Protein AF-A0A5N9EJ87-F1 (afdb_monomer)

Foldseek 3Di:
DDDDAPDADDDDPDQWDKDKDAPCPDVVVCNHWFFADDDHFIKIWIGGNDDFIEIEEAPVRQNRRPVRPHHYDHDPDPVRPD

Nearest PDB structures (foldseek):
  5xev-assembly1_A-2  TM=8.764E-01  e=2.251E-04  Deinococcus radiodurans R1 = ATCC 13939 = DSM 20539
  4r60-assembly1_A  TM=7.287E-01  e=2.237E-02  Xanthomonas campestris pv. campestris str. ATCC 33913
  4rgz-assembly2_e  TM=7.449E-01  e=1.105E-01  Thermococcus sibiricus MM 739
  4zng-assembly2_B  TM=6.510E-01  e=1.841E-01  Lactococcus lactis
  7n02-assembly1_B  TM=6.081E-01  e=3.069E-01  Lactococcus lactis

Structure (mmCIF, N/CA/C/O backbone):
data_AF-A0A5N9EJ87-F1
#
_entry.id   AF-A0A5N9EJ87-F1
#
loop_
_atom_site.group_PDB
_atom_site.id
_atom_site.type_symbol
_atom_site.label_atom_id
_atom_site.label_alt_id
_atom_site.label_comp_id
_atom_site.label_asym_id
_atom_site.label_entity_id
_atom_site.label_seq_id
_atom_site.pdbx_PDB_ins_code
_atom_site.Cartn_x
_atom_site.Cartn_y
_atom_site.Cartn_z
_atom_site.occupancy
_atom_site.B_iso_or_equiv
_atom_site.auth_seq_id
_atom_site.auth_comp_id
_atom_site.auth_asym_id
_atom_site.auth_atom_id
_atom_site.pdbx_PDB_model_num
ATOM 1 N N . MET A 1 1 ? 18.128 8.550 6.994 1.00 45.44 1 MET A N 1
ATOM 2 C CA . MET A 1 1 ? 17.242 9.355 7.859 1.00 45.44 1 MET A CA 1
ATOM 3 C C . MET A 1 1 ? 16.038 8.491 8.137 1.00 45.44 1 MET A C 1
ATOM 5 O O . MET A 1 1 ? 15.435 8.026 7.181 1.00 45.44 1 MET A O 1
ATOM 9 N N . GLU A 1 2 ? 15.772 8.192 9.399 1.00 55.41 2 GLU A N 1
ATOM 10 C CA . GLU A 1 2 ? 14.629 7.370 9.797 1.00 55.41 2 GLU A CA 1
ATOM 11 C C . GLU A 1 2 ? 13.339 8.170 9.570 1.00 55.41 2 GLU A C 1
ATOM 13 O O . GLU A 1 2 ? 13.278 9.360 9.884 1.00 55.41 2 GLU A O 1
ATOM 18 N N . GLN A 1 3 ? 12.344 7.554 8.939 1.00 58.78 3 GLN A N 1
ATOM 19 C CA . GLN A 1 3 ? 11.095 8.219 8.583 1.00 58.78 3 GLN A CA 1
ATOM 20 C C . GLN A 1 3 ? 10.250 8.375 9.857 1.00 58.78 3 GLN A C 1
ATOM 22 O O . GLN A 1 3 ? 9.913 7.387 10.508 1.00 58.78 3 GLN A O 1
ATOM 27 N N . GLN A 1 4 ? 9.950 9.613 10.260 1.00 68.19 4 GLN A N 1
ATOM 28 C CA . GLN A 1 4 ? 9.132 9.865 11.448 1.00 68.19 4 GLN A CA 1
ATOM 29 C C . GLN A 1 4 ? 7.698 9.377 11.200 1.00 68.19 4 GLN A C 1
ATOM 31 O O . GLN A 1 4 ? 7.089 9.717 10.188 1.00 68.19 4 GLN A O 1
ATOM 36 N N . LYS A 1 5 ? 7.146 8.590 12.129 1.00 69.12 5 LYS A N 1
ATOM 37 C CA . LYS A 1 5 ? 5.774 8.069 12.045 1.00 69.12 5 LYS A CA 1
ATOM 38 C C . LYS A 1 5 ? 4.775 9.234 12.146 1.00 69.12 5 LYS A C 1
ATOM 40 O O . LYS A 1 5 ? 4.731 9.914 13.168 1.00 69.12 5 LYS A O 1
ATOM 45 N N . VAL A 1 6 ? 3.999 9.475 11.085 1.00 76.75 6 VAL A N 1
ATOM 46 C CA . VAL A 1 6 ? 3.053 10.614 10.955 1.00 76.75 6 VAL A CA 1
ATOM 47 C C . VAL A 1 6 ? 1.578 10.200 10.956 1.00 76.75 6 VAL A C 1
ATOM 49 O O . VAL A 1 6 ? 0.698 11.016 10.703 1.00 76.75 6 VAL A O 1
ATOM 52 N N . TYR A 1 7 ? 1.295 8.932 11.240 1.00 74.12 7 TYR A N 1
ATOM 53 C CA . TYR A 1 7 ? -0.054 8.380 11.282 1.00 74.12 7 TYR A CA 1
ATOM 54 C C . TYR A 1 7 ? -0.339 7.749 12.648 1.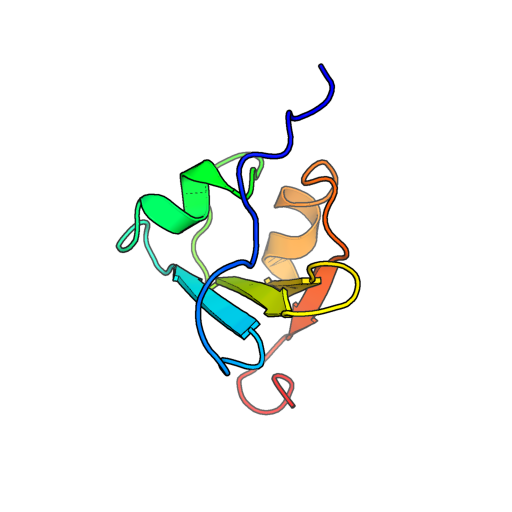00 74.12 7 TYR A C 1
ATOM 56 O O . TYR A 1 7 ? 0.525 7.103 13.245 1.00 74.12 7 TYR A O 1
ATOM 64 N N . SER A 1 8 ? -1.564 7.930 13.138 1.00 73.12 8 SER A N 1
ATOM 65 C CA . SER A 1 8 ? -2.098 7.263 14.323 1.00 73.12 8 SER A CA 1
ATOM 66 C C . SER A 1 8 ? -3.563 6.901 14.095 1.00 73.12 8 SER A C 1
ATOM 68 O O . SER A 1 8 ? -4.305 7.621 13.427 1.00 73.12 8 SER A O 1
ATOM 70 N N . THR A 1 9 ? -3.985 5.767 14.641 1.00 68.38 9 THR A N 1
ATOM 71 C CA . THR A 1 9 ? -5.386 5.351 14.688 1.00 68.38 9 THR A CA 1
ATOM 72 C C . THR A 1 9 ? -5.948 5.687 16.063 1.00 68.38 9 THR A C 1
ATOM 74 O O . THR A 1 9 ? -5.678 4.995 17.039 1.00 68.38 9 THR A O 1
ATOM 77 N N . ALA A 1 10 ? -6.708 6.780 16.167 1.00 55.78 10 ALA A N 1
ATOM 78 C CA . ALA A 1 10 ? -7.461 7.107 17.377 1.00 55.78 10 ALA A CA 1
ATOM 79 C C . ALA A 1 10 ? -8.617 8.073 17.069 1.00 55.78 10 ALA A C 1
ATOM 81 O O . ALA A 1 10 ? -8.351 9.242 16.810 1.00 55.78 10 ALA A O 1
ATOM 82 N N . GLN A 1 11 ? -9.865 7.570 17.109 1.00 59.62 11 GLN A N 1
ATOM 83 C CA . GLN A 1 11 ? -11.063 8.221 17.695 1.00 59.62 11 GLN A CA 1
ATOM 84 C C . GLN A 1 11 ? -12.411 7.547 17.359 1.00 59.62 11 GLN A C 1
ATOM 86 O O . GLN A 1 11 ? -13.419 7.941 17.935 1.00 59.62 11 GLN A O 1
ATOM 91 N N . GLU A 1 12 ? -12.468 6.518 16.510 1.00 64.44 12 GLU A N 1
ATOM 92 C CA . GLU A 1 12 ? -13.739 5.910 16.073 1.00 64.44 12 GLU A CA 1
ATOM 93 C C . GLU A 1 12 ? -13.658 4.370 16.111 1.00 64.44 12 GLU A C 1
ATOM 95 O O . GLU A 1 12 ? -12.556 3.831 15.997 1.00 64.44 12 GLU A O 1
ATOM 100 N N . ASP A 1 13 ? -14.792 3.660 16.247 1.00 80.19 13 ASP A N 1
ATOM 101 C CA . ASP A 1 13 ? -14.930 2.178 16.184 1.00 80.19 13 ASP A CA 1
ATOM 102 C C . ASP A 1 13 ? -14.608 1.604 14.776 1.00 80.19 13 ASP A C 1
ATOM 104 O O . ASP A 1 13 ? -15.199 0.636 14.292 1.00 80.19 13 ASP A O 1
ATOM 108 N N . ILE A 1 14 ? -13.668 2.232 14.072 1.00 87.06 14 ILE A N 1
ATOM 109 C CA . ILE A 1 14 ? -13.223 1.887 12.731 1.00 87.06 14 ILE A CA 1
ATOM 110 C C . ILE A 1 14 ? -12.063 0.886 12.844 1.00 87.06 14 ILE A C 1
ATOM 112 O O . ILE A 1 14 ? -11.066 1.178 13.505 1.00 87.06 14 ILE A O 1
ATOM 116 N N . PRO A 1 15 ? -12.122 -0.269 12.155 1.00 89.69 15 PRO A N 1
ATOM 117 C CA . PRO A 1 15 ? -11.094 -1.311 12.251 1.00 89.69 15 PRO A CA 1
ATOM 118 C C . PRO A 1 15 ? -9.767 -0.950 11.563 1.00 89.69 15 PRO A C 1
ATOM 120 O O . PRO A 1 15 ? -8.765 -1.636 11.758 1.00 89.69 15 PRO A O 1
ATOM 123 N N . GLY A 1 16 ? -9.734 0.105 10.749 1.00 92.00 16 GLY A N 1
ATOM 124 C CA . GLY A 1 16 ? -8.526 0.614 10.106 1.00 92.00 16 GLY A CA 1
ATOM 125 C C . GLY A 1 16 ? -8.820 1.534 8.924 1.00 92.00 16 GLY A C 1
ATOM 126 O O . GLY A 1 16 ? -9.966 1.691 8.505 1.00 92.00 16 GLY A O 1
ATOM 127 N N . TRP A 1 17 ? -7.762 2.116 8.371 1.00 93.25 17 TRP A N 1
ATOM 128 C CA . TRP A 1 17 ? -7.790 2.985 7.199 1.00 93.25 17 TRP A CA 1
ATOM 129 C C . TRP A 1 17 ? -7.124 2.296 6.014 1.00 93.25 17 TRP A C 1
ATOM 131 O O . TRP A 1 17 ? -6.019 1.775 6.136 1.00 93.25 17 TRP A O 1
ATOM 141 N N . LEU A 1 18 ? -7.770 2.342 4.849 1.00 94.88 18 LEU A N 1
ATOM 142 C CA . LEU A 1 18 ? -7.154 1.974 3.579 1.00 94.88 18 LEU A CA 1
ATOM 143 C C . LEU A 1 18 ? -6.906 3.247 2.771 1.00 94.88 18 LEU A C 1
ATOM 145 O O . LEU A 1 18 ? -7.840 3.863 2.259 1.00 94.88 18 LEU A O 1
ATOM 149 N N . VAL A 1 19 ? -5.643 3.645 2.662 1.00 95.75 19 VAL A N 1
ATOM 150 C CA . VAL A 1 19 ? -5.221 4.803 1.877 1.00 95.75 19 VAL A CA 1
ATOM 151 C C . VAL A 1 19 ? -4.782 4.313 0.506 1.00 95.75 19 VAL A C 1
ATOM 153 O O . VAL A 1 19 ? -3.792 3.601 0.357 1.00 95.75 19 VAL A O 1
ATOM 156 N N . TYR A 1 20 ? -5.548 4.692 -0.504 1.00 96.69 20 TYR A N 1
ATOM 157 C CA . TYR A 1 20 ? -5.308 4.331 -1.893 1.00 96.69 20 TYR A CA 1
ATOM 158 C C . TYR A 1 20 ? -4.679 5.495 -2.655 1.00 96.69 20 TYR A C 1
ATOM 160 O O . TYR A 1 20 ? -5.122 6.635 -2.492 1.00 96.69 20 TYR A O 1
ATOM 168 N N . ASP A 1 21 ? -3.720 5.195 -3.531 1.00 97.31 21 ASP A N 1
ATOM 169 C CA . ASP A 1 21 ? -3.285 6.115 -4.579 1.00 97.31 21 ASP A CA 1
ATOM 170 C C . ASP A 1 21 ? -3.135 5.417 -5.934 1.00 97.31 21 ASP A C 1
ATOM 172 O O . ASP A 1 21 ? -2.707 4.265 -6.050 1.00 97.31 21 ASP A 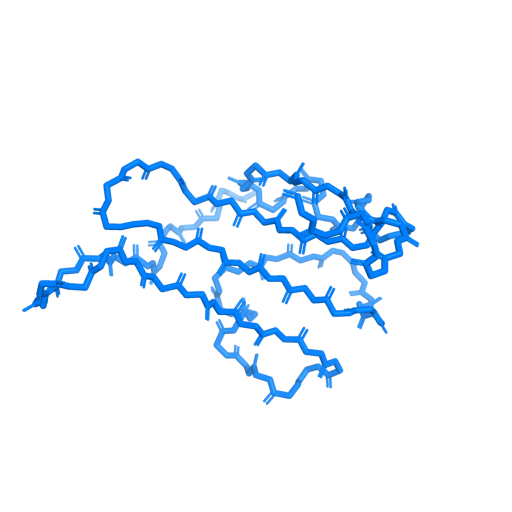O 1
ATOM 176 N N . TYR A 1 22 ? -3.463 6.166 -6.982 1.00 96.50 22 TYR A N 1
ATOM 177 C CA . TYR A 1 22 ? -3.101 5.853 -8.352 1.00 96.50 22 TYR A CA 1
ATOM 178 C C . TYR A 1 22 ? -2.864 7.156 -9.102 1.00 96.50 22 TYR A C 1
ATOM 180 O O . TYR A 1 22 ? -3.727 8.033 -9.126 1.00 96.50 22 TYR A O 1
ATOM 188 N N . ARG A 1 23 ? -1.695 7.267 -9.744 1.00 94.38 23 ARG A N 1
ATOM 189 C CA . ARG A 1 23 ? -1.277 8.464 -10.491 1.00 94.38 23 ARG A CA 1
ATOM 190 C C . ARG A 1 23 ? -1.263 9.739 -9.635 1.00 94.38 23 ARG A C 1
ATOM 192 O O . ARG A 1 23 ? -1.569 10.806 -10.160 1.00 94.38 23 ARG A O 1
ATOM 199 N N . GLN A 1 24 ? -0.889 9.635 -8.355 1.00 93.00 24 GLN A N 1
ATOM 200 C CA . GLN A 1 24 ? -0.795 10.776 -7.435 1.00 93.00 24 GLN A CA 1
ATOM 201 C C . GLN A 1 24 ? -2.129 11.517 -7.244 1.00 93.00 24 GLN A C 1
ATOM 203 O O . GLN A 1 24 ? -2.153 12.715 -6.970 1.00 93.00 24 GLN A O 1
ATOM 208 N N . ALA A 1 25 ? -3.250 10.809 -7.400 1.00 96.25 25 ALA A N 1
A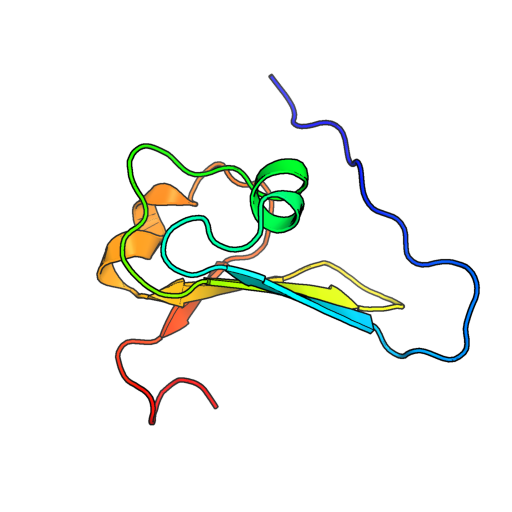TOM 209 C CA . ALA A 1 25 ? -4.583 11.354 -7.175 1.00 96.25 25 ALA A CA 1
ATOM 210 C C . ALA A 1 25 ? -4.847 11.654 -5.691 1.00 96.25 25 ALA A C 1
ATOM 212 O O . ALA A 1 25 ? -5.648 12.533 -5.378 1.00 96.25 25 ALA A O 1
ATOM 213 N N . ASN A 1 26 ? -4.180 10.938 -4.783 1.00 96.19 26 ASN A N 1
ATOM 214 C CA . ASN A 1 26 ? -4.316 11.105 -3.347 1.00 96.19 26 ASN A CA 1
ATOM 215 C C . ASN A 1 26 ? -2.986 11.549 -2.710 1.00 96.19 26 ASN A C 1
ATOM 217 O O . ASN A 1 26 ? -2.127 10.710 -2.420 1.00 96.19 26 ASN A O 1
ATOM 221 N N . PRO A 1 27 ? -2.802 12.851 -2.426 1.00 93.94 27 PRO A N 1
ATOM 222 C CA . PRO A 1 27 ? -1.573 13.346 -1.810 1.00 93.94 27 PRO A CA 1
ATOM 223 C C . PRO A 1 27 ? -1.348 12.816 -0.385 1.00 93.94 27 PRO A C 1
ATOM 225 O O . PRO A 1 27 ? -0.205 12.779 0.060 1.00 93.94 27 PRO A O 1
ATOM 228 N N . VAL A 1 28 ? -2.393 12.362 0.322 1.00 93.44 28 VAL A N 1
ATOM 229 C CA . VAL A 1 28 ? -2.266 11.818 1.687 1.00 93.44 28 VAL A CA 1
ATOM 230 C C . VAL A 1 28 ? -1.420 10.548 1.706 1.00 93.44 28 VAL A C 1
ATOM 232 O O . VAL A 1 28 ? -0.636 10.357 2.631 1.00 93.44 28 VAL A O 1
ATOM 235 N N . PHE A 1 29 ? -1.517 9.709 0.671 1.00 95.44 29 PHE A N 1
ATOM 236 C CA . PHE A 1 29 ? -0.708 8.493 0.552 1.00 95.44 29 PHE A CA 1
ATOM 237 C C . PHE A 1 29 ? 0.794 8.802 0.640 1.00 95.44 29 PHE A C 1
ATOM 239 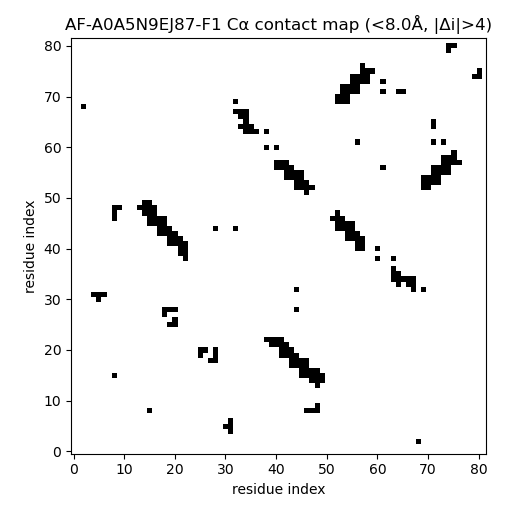O O . PHE A 1 29 ? 1.542 8.142 1.357 1.00 95.44 29 PHE A O 1
ATOM 246 N N . TRP A 1 30 ? 1.219 9.871 -0.031 1.00 93.50 30 TRP A N 1
ATOM 247 C CA . TRP A 1 30 ? 2.617 10.294 -0.105 1.00 93.50 30 TRP A CA 1
ATOM 248 C C . TRP A 1 30 ? 3.112 11.019 1.151 1.00 93.50 30 TRP A C 1
ATOM 250 O O . TRP A 1 30 ? 4.311 11.251 1.284 1.00 93.50 30 TRP A O 1
ATOM 260 N N . LEU A 1 31 ? 2.215 11.364 2.082 1.00 91.56 31 LEU A N 1
ATOM 261 C CA . LEU A 1 31 ? 2.605 11.837 3.412 1.00 91.56 31 LEU A CA 1
ATOM 262 C C . LEU A 1 31 ? 3.042 10.679 4.316 1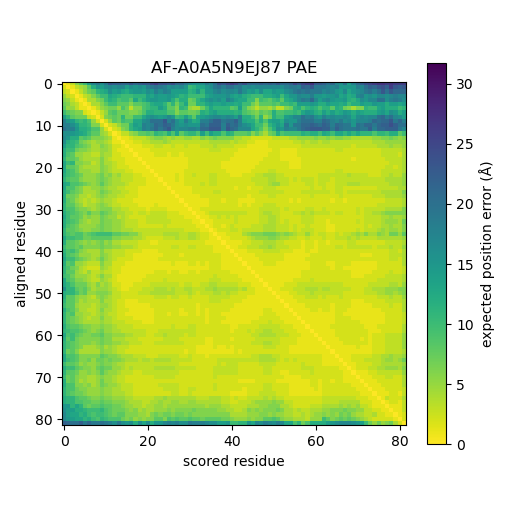.00 91.56 31 LEU A C 1
ATOM 264 O O . LEU A 1 31 ? 3.854 10.894 5.208 1.00 91.56 31 LEU A O 1
ATOM 268 N N . VAL A 1 32 ? 2.499 9.475 4.103 1.00 90.25 32 VAL A N 1
ATOM 269 C CA . VAL A 1 32 ? 2.681 8.324 5.007 1.00 90.25 32 VAL A CA 1
ATOM 270 C C . VAL A 1 32 ? 3.616 7.249 4.461 1.00 90.25 32 VAL A C 1
ATOM 272 O O . VAL A 1 32 ? 4.200 6.507 5.245 1.00 90.25 32 VAL A O 1
ATOM 275 N N . VAL A 1 33 ? 3.764 7.162 3.139 1.00 92.88 33 VAL A N 1
ATOM 276 C CA . VAL A 1 33 ? 4.595 6.168 2.456 1.00 92.88 33 VAL A CA 1
ATOM 277 C C . VAL A 1 33 ? 5.533 6.875 1.490 1.00 92.88 33 VAL A C 1
ATOM 279 O O . VAL A 1 33 ? 5.130 7.745 0.717 1.00 92.88 33 VAL A O 1
ATOM 282 N N . SER A 1 34 ? 6.791 6.450 1.500 1.00 92.88 34 SER A N 1
ATOM 283 C CA . SER A 1 34 ? 7.797 6.887 0.539 1.00 92.88 34 SER A CA 1
ATOM 284 C C . SER A 1 34 ? 8.100 5.796 -0.488 1.00 92.88 34 SER A C 1
ATOM 286 O O . SER A 1 34 ? 8.037 4.601 -0.199 1.00 92.88 34 SER A O 1
ATOM 288 N N . ALA A 1 35 ? 8.437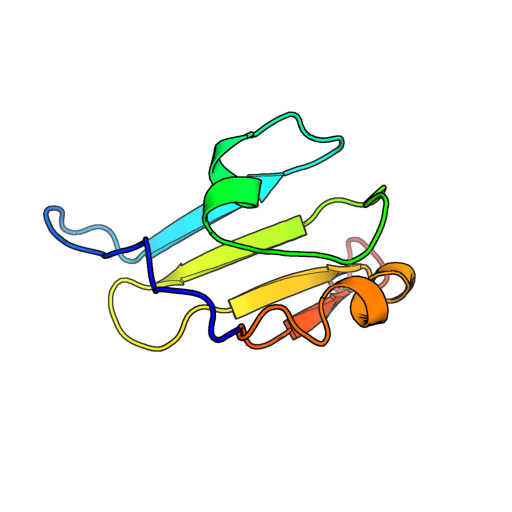 6.224 -1.702 1.00 95.25 35 ALA A N 1
ATOM 289 C CA . ALA A 1 35 ? 8.908 5.360 -2.774 1.00 95.25 35 ALA A CA 1
ATOM 290 C C . ALA A 1 35 ? 10.052 6.044 -3.524 1.00 95.25 35 ALA A C 1
ATOM 292 O O . ALA A 1 35 ? 10.114 7.274 -3.600 1.00 95.25 35 ALA A O 1
ATOM 293 N N . SER A 1 36 ? 10.934 5.256 -4.127 1.00 94.88 36 SER A N 1
ATOM 294 C CA . SER A 1 36 ? 11.935 5.765 -5.057 1.00 94.88 36 SER A CA 1
ATOM 295 C C . SER A 1 36 ? 11.348 5.927 -6.465 1.00 94.88 36 SER A C 1
ATOM 297 O O . SER A 1 36 ? 10.742 5.020 -7.040 1.00 94.88 36 SER A O 1
ATOM 299 N N . GLY A 1 37 ? 11.550 7.107 -7.052 1.00 91.31 37 GLY A N 1
ATOM 300 C CA . GLY A 1 37 ? 11.127 7.406 -8.419 1.00 91.31 37 GLY A CA 1
ATOM 301 C C . GLY A 1 37 ? 9.608 7.499 -8.619 1.00 91.31 37 GLY A C 1
ATOM 302 O O . GLY A 1 37 ? 8.830 7.659 -7.684 1.00 91.31 37 GLY A O 1
ATOM 303 N N . HIS A 1 38 ? 9.182 7.451 -9.884 1.00 92.56 38 HIS A N 1
ATOM 304 C CA . HIS A 1 38 ? 7.776 7.603 -10.265 1.00 92.56 38 HIS A CA 1
ATOM 305 C C . HIS A 1 38 ? 7.011 6.284 -10.129 1.00 92.56 38 HIS A C 1
ATOM 307 O O . HIS A 1 38 ? 7.410 5.292 -10.739 1.00 92.56 38 HIS A O 1
ATOM 313 N N . VAL A 1 39 ? 5.898 6.275 -9.396 1.00 95.56 39 VAL A N 1
ATOM 314 C CA . VAL A 1 39 ? 5.003 5.118 -9.231 1.00 95.56 39 VAL A CA 1
ATOM 315 C C . VAL A 1 39 ? 3.823 5.233 -10.198 1.00 95.56 39 VAL A C 1
ATOM 317 O O . VAL A 1 39 ? 3.158 6.263 -10.273 1.00 95.56 39 VAL A O 1
ATOM 320 N N . SER A 1 40 ? 3.602 4.176 -10.977 1.00 95.44 40 SER A N 1
ATOM 321 C CA . SER A 1 40 ? 2.715 4.156 -12.146 1.00 95.44 40 SER A CA 1
ATOM 322 C C . SER A 1 40 ? 1.579 3.139 -12.041 1.00 95.44 40 SER A C 1
ATOM 324 O O . SER A 1 40 ? 0.696 3.121 -12.902 1.00 95.44 40 SER A O 1
ATOM 326 N N . ARG A 1 41 ? 1.590 2.276 -11.020 1.00 96.19 41 ARG A N 1
ATOM 327 C CA . ARG A 1 41 ? 0.542 1.299 -10.718 1.00 96.19 41 ARG A CA 1
ATOM 328 C C . ARG A 1 41 ? -0.181 1.687 -9.428 1.00 96.19 41 ARG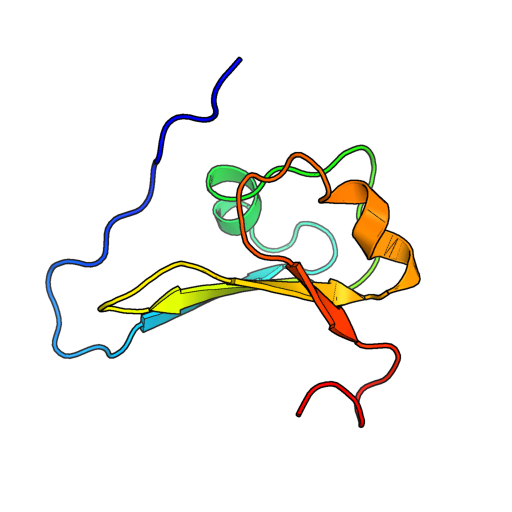 A C 1
ATOM 330 O O . ARG A 1 41 ? 0.332 2.493 -8.659 1.00 96.19 41 ARG A O 1
ATOM 337 N N . PRO A 1 42 ? -1.396 1.166 -9.208 1.00 96.25 42 PRO A N 1
ATOM 338 C CA . PRO A 1 42 ? -2.118 1.441 -7.977 1.00 96.25 42 PRO A CA 1
ATOM 339 C C . PRO A 1 42 ? -1.407 0.878 -6.739 1.00 96.25 42 PRO A C 1
ATOM 341 O O . PRO A 1 42 ? -0.874 -0.238 -6.777 1.00 96.25 42 PRO A O 1
ATOM 344 N N . CYS A 1 43 ? -1.458 1.624 -5.640 1.00 96.69 43 CYS A N 1
ATOM 345 C CA . CYS A 1 43 ? -0.891 1.240 -4.351 1.00 96.69 43 CYS A CA 1
ATOM 346 C C . CYS A 1 43 ? -1.931 1.389 -3.239 1.00 96.69 43 CYS A C 1
ATOM 348 O O . CYS A 1 43 ? -2.784 2.279 -3.282 1.00 96.69 43 CYS A O 1
ATOM 350 N N . TYR A 1 44 ? -1.842 0.515 -2.239 1.00 97.06 44 TYR A N 1
ATOM 351 C CA . TYR A 1 44 ? -2.792 0.454 -1.134 1.00 97.06 44 TYR A CA 1
ATOM 352 C C . TYR A 1 44 ? -2.028 0.357 0.180 1.00 97.06 44 TYR A C 1
ATOM 354 O O . TYR A 1 44 ? -1.394 -0.656 0.455 1.00 97.06 44 TYR A O 1
ATOM 362 N N . PHE A 1 45 ? -2.081 1.411 0.983 1.00 96.75 45 PHE A N 1
ATOM 363 C CA . PHE A 1 45 ? -1.520 1.437 2.325 1.00 96.75 45 PHE A CA 1
ATOM 364 C C . PHE A 1 45 ? -2.634 1.144 3.324 1.00 96.75 45 PHE A C 1
ATOM 366 O O . PHE A 1 45 ? -3.614 1.887 3.398 1.00 96.75 45 PHE A O 1
ATOM 373 N N . TYR A 1 46 ? -2.504 0.055 4.068 1.00 95.62 46 TYR A N 1
ATOM 374 C CA . TYR A 1 46 ? -3.452 -0.329 5.098 1.00 95.62 46 TYR A CA 1
ATOM 375 C C . TYR A 1 46 ? -2.871 -0.032 6.477 1.00 95.62 46 TYR A C 1
ATOM 377 O O . TYR A 1 46 ? -1.822 -0.552 6.851 1.00 95.62 46 TYR A O 1
ATOM 385 N N . LEU A 1 47 ? -3.582 0.797 7.235 1.00 94.12 47 LEU A N 1
ATOM 386 C CA . LEU A 1 47 ? -3.287 1.115 8.623 1.00 94.12 47 LEU A CA 1
ATOM 387 C C . LEU A 1 47 ? -4.385 0.511 9.509 1.00 94.12 47 LEU A C 1
ATOM 389 O O . LEU A 1 47 ? -5.467 1.101 9.610 1.00 94.12 47 LEU A O 1
ATOM 393 N N . PRO A 1 48 ? -4.156 -0.650 10.141 1.00 93.19 48 PRO A N 1
ATOM 394 C CA . PRO A 1 48 ? -5.145 -1.239 11.031 1.00 93.19 48 PRO A CA 1
ATOM 395 C C . PRO A 1 48 ? -5.287 -0.419 12.320 1.00 93.19 48 PRO A C 1
ATOM 397 O O . PRO A 1 48 ? -4.370 0.285 12.743 1.00 93.19 48 PRO A O 1
ATOM 400 N N . ALA A 1 49 ? -6.436 -0.536 12.989 1.00 91.31 49 ALA A N 1
ATOM 401 C CA . ALA A 1 49 ? -6.641 0.058 14.311 1.00 91.31 49 ALA A CA 1
ATOM 402 C C . ALA A 1 49 ? -5.669 -0.512 15.358 1.00 91.31 49 ALA A C 1
ATOM 404 O O . ALA A 1 49 ? -5.280 0.190 16.287 1.00 91.31 49 ALA A O 1
ATOM 405 N N . GLN A 1 50 ? -5.273 -1.776 15.194 1.00 88.50 50 GLN A N 1
ATOM 406 C CA . GLN A 1 50 ? -4.313 -2.481 16.039 1.00 88.50 50 GLN A CA 1
ATOM 407 C C . GLN A 1 50 ? -3.376 -3.311 15.157 1.00 88.50 50 GLN A C 1
ATOM 409 O O . GLN A 1 50 ? -3.837 -3.977 14.233 1.00 88.50 50 GLN A O 1
ATOM 414 N N . GLY A 1 51 ? -2.081 -3.313 15.471 1.00 90.81 51 GLY A N 1
ATOM 415 C CA . GLY A 1 51 ? -1.058 -4.024 14.701 1.00 90.81 51 GLY A CA 1
ATOM 416 C C . GLY A 1 51 ? -0.251 -3.108 13.783 1.00 90.81 51 GLY A C 1
ATOM 417 O O . GLY A 1 51 ? -0.300 -1.883 13.903 1.00 90.81 51 GLY A O 1
ATOM 418 N N . GLU A 1 52 ? 0.523 -3.723 12.892 1.00 92.81 52 GLU A N 1
ATOM 419 C CA . GLU A 1 52 ? 1.446 -3.010 12.011 1.00 92.81 52 GLU A CA 1
ATOM 420 C C . GLU A 1 52 ? 0.795 -2.643 10.669 1.00 92.81 52 GLU A C 1
ATOM 422 O O . GLU A 1 52 ? -0.050 -3.386 10.157 1.00 92.81 52 GLU A O 1
ATOM 427 N N . PRO A 1 53 ? 1.165 -1.493 10.083 1.00 94.56 53 PRO A N 1
ATOM 428 C CA . PRO A 1 53 ? 0.704 -1.120 8.760 1.00 94.56 53 PRO A CA 1
ATOM 429 C C . PRO A 1 53 ? 1.317 -2.020 7.686 1.00 94.56 53 PRO A C 1
ATOM 431 O O . PRO A 1 53 ? 2.453 -2.478 7.800 1.00 94.56 53 PRO A O 1
ATOM 434 N N . THR A 1 54 ? 0.579 -2.204 6.598 1.00 95.94 54 THR A N 1
ATOM 435 C CA . THR A 1 54 ? 1.020 -2.978 5.434 1.00 95.94 54 THR A CA 1
ATOM 436 C C . THR A 1 54 ? 0.813 -2.183 4.156 1.00 95.94 54 THR A C 1
ATOM 438 O O . THR A 1 54 ? -0.012 -1.269 4.080 1.00 95.94 54 THR A O 1
ATOM 441 N N . LEU A 1 55 ? 1.582 -2.523 3.130 1.00 97.00 55 LEU A N 1
ATOM 442 C CA . LEU A 1 55 ? 1.535 -1.877 1.834 1.00 97.00 55 LEU A CA 1
ATOM 443 C C . LEU A 1 55 ? 1.383 -2.928 0.734 1.00 97.00 55 LEU A C 1
ATOM 445 O O . LEU A 1 55 ? 2.265 -3.754 0.531 1.00 97.00 55 LEU A O 1
ATOM 449 N N . LEU A 1 56 ? 0.288 -2.866 -0.019 1.00 97.44 56 LEU A N 1
ATOM 450 C CA . LEU A 1 56 ? 0.060 -3.704 -1.190 1.00 97.44 56 LEU A CA 1
ATOM 451 C C . LEU A 1 56 ? 0.414 -2.932 -2.469 1.00 97.44 56 LEU A C 1
ATOM 453 O O . LEU A 1 56 ? -0.191 -1.900 -2.783 1.00 97.44 56 LEU A O 1
ATOM 457 N N . VAL A 1 57 ? 1.383 -3.447 -3.229 1.00 97.38 57 VAL A N 1
ATOM 458 C CA . VAL A 1 57 ? 1.895 -2.820 -4.463 1.00 97.38 57 VAL A CA 1
ATOM 459 C C . VAL A 1 57 ? 2.005 -3.813 -5.608 1.00 97.38 57 VAL A C 1
ATOM 461 O O . VAL A 1 57 ? 2.069 -5.025 -5.417 1.00 97.38 57 VAL A O 1
ATOM 464 N N . HIS A 1 58 ? 2.060 -3.307 -6.835 1.00 97.31 58 HIS A N 1
ATOM 465 C CA . HIS A 1 58 ? 2.293 -4.167 -7.986 1.00 97.31 58 HIS A CA 1
ATOM 466 C C . HIS A 1 58 ? 3.740 -4.694 -7.979 1.00 97.31 58 HIS A C 1
ATOM 468 O O . HIS A 1 58 ? 4.672 -3.923 -7.754 1.00 97.31 58 HIS A O 1
ATOM 474 N N . HIS A 1 59 ? 3.961 -5.973 -8.299 1.00 96.69 59 HIS A N 1
ATOM 475 C CA . HIS A 1 59 ? 5.274 -6.632 -8.191 1.00 96.69 59 HIS A CA 1
ATOM 476 C C . HIS A 1 59 ? 6.398 -5.907 -8.953 1.00 96.69 59 HIS A C 1
ATOM 478 O O . HIS A 1 59 ? 7.512 -5.796 -8.452 1.00 96.69 59 HIS A O 1
ATOM 484 N N . VAL A 1 60 ? 6.102 -5.345 -10.134 1.00 96.50 60 VAL A N 1
ATOM 485 C CA . VAL A 1 60 ? 7.071 -4.557 -10.931 1.00 96.50 60 VAL A CA 1
ATOM 486 C C . VAL A 1 60 ? 7.517 -3.254 -10.260 1.00 96.50 60 VAL A C 1
ATOM 488 O O . VAL A 1 60 ? 8.499 -2.653 -10.684 1.00 96.50 60 VAL A O 1
ATOM 491 N N . GLU A 1 61 ? 6.790 -2.787 -9.245 1.00 95.56 61 GLU A N 1
ATOM 492 C CA . GLU A 1 61 ? 7.097 -1.566 -8.496 1.00 95.56 61 GLU A CA 1
ATOM 493 C C . GLU A 1 61 ? 7.540 -1.851 -7.060 1.00 95.56 61 GLU A C 1
ATOM 495 O O . GLU A 1 61 ? 7.933 -0.917 -6.370 1.00 95.56 61 GLU A O 1
ATOM 500 N N . ALA A 1 62 ? 7.564 -3.115 -6.623 1.00 95.12 62 ALA A N 1
ATOM 501 C CA . ALA A 1 62 ? 7.915 -3.501 -5.256 1.00 95.12 62 ALA A CA 1
ATOM 502 C C . ALA A 1 62 ? 9.277 -2.949 -4.810 1.00 95.12 62 ALA A C 1
ATOM 504 O O . ALA A 1 62 ? 9.393 -2.379 -3.728 1.00 95.12 62 ALA A O 1
ATOM 505 N N . GLY A 1 63 ? 10.285 -3.017 -5.688 1.00 96.12 63 GLY A N 1
ATOM 506 C CA . GLY A 1 63 ? 11.622 -2.486 -5.405 1.00 96.12 63 GLY A CA 1
ATOM 507 C C . GLY A 1 63 ? 11.650 -0.978 -5.129 1.00 96.12 63 GLY A C 1
ATOM 508 O O . GLY A 1 63 ? 12.563 -0.505 -4.462 1.00 96.12 63 GLY A O 1
ATOM 509 N N . LYS A 1 64 ? 10.639 -0.218 -5.573 1.00 96.69 64 LYS A N 1
ATOM 510 C CA . LYS A 1 64 ? 10.554 1.221 -5.288 1.00 96.69 64 LYS A CA 1
ATOM 511 C C . LYS A 1 64 ? 10.245 1.505 -3.820 1.00 96.69 64 LYS A C 1
ATOM 513 O O . LYS A 1 64 ? 10.612 2.569 -3.335 1.00 96.69 64 LYS A O 1
ATOM 518 N N . PHE A 1 65 ? 9.606 0.565 -3.126 1.00 96.38 65 PHE A N 1
ATOM 519 C CA . PHE A 1 65 ? 9.152 0.697 -1.740 1.00 96.38 65 PHE A CA 1
ATOM 520 C C . PHE A 1 65 ? 10.055 -0.031 -0.733 1.00 96.38 65 PHE A C 1
ATOM 522 O O . PHE A 1 65 ? 9.690 -0.141 0.435 1.00 96.38 65 PHE A O 1
ATOM 529 N N . ALA A 1 66 ? 11.229 -0.516 -1.154 1.00 93.38 66 ALA A N 1
ATOM 530 C CA . ALA A 1 66 ? 12.141 -1.272 -0.290 1.00 93.38 66 ALA A CA 1
ATOM 531 C C . ALA A 1 66 ? 12.538 -0.506 0.988 1.00 93.38 66 ALA A C 1
ATOM 533 O O . ALA A 1 66 ? 12.625 -1.099 2.058 1.00 93.38 66 ALA A O 1
ATOM 534 N N . ASP A 1 67 ? 12.683 0.818 0.884 1.00 92.81 67 ASP A N 1
ATOM 535 C CA . ASP A 1 67 ? 13.061 1.700 1.995 1.00 92.81 67 ASP A CA 1
ATOM 536 C C . ASP A 1 67 ? 11.852 2.398 2.649 1.00 92.81 67 ASP A C 1
ATOM 538 O O . ASP A 1 67 ? 12.018 3.355 3.405 1.00 92.81 67 ASP A O 1
ATOM 542 N N . SER A 1 68 ? 10.623 1.952 2.357 1.00 92.31 68 SER A N 1
ATOM 543 C CA . SER A 1 68 ? 9.399 2.591 2.870 1.00 92.31 68 SER A CA 1
ATOM 544 C C . SER A 1 68 ? 9.198 2.411 4.378 1.00 92.31 68 SER A C 1
ATOM 546 O O . SER A 1 68 ? 8.410 3.138 4.977 1.00 92.31 68 SER A O 1
ATOM 548 N N . GLY A 1 69 ? 9.881 1.441 4.998 1.00 91.38 69 GLY A N 1
ATOM 549 C CA . GLY A 1 69 ? 9.712 1.106 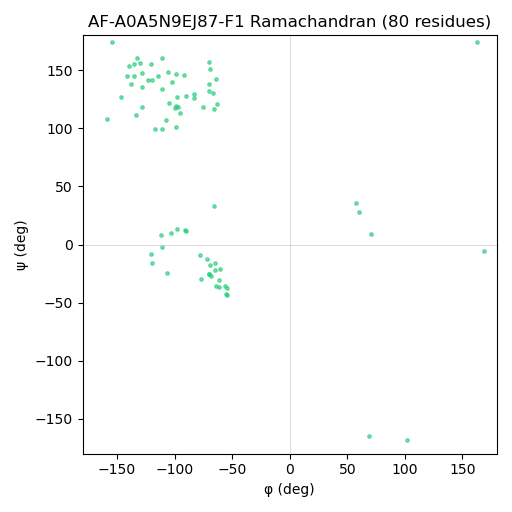6.416 1.00 91.38 69 GLY A CA 1
ATOM 550 C C . GLY A 1 69 ? 8.377 0.429 6.751 1.00 91.38 69 GLY A C 1
ATOM 551 O O . GLY A 1 69 ? 8.067 0.257 7.927 1.00 91.38 69 GLY A O 1
ATOM 552 N N . VAL A 1 70 ? 7.593 0.048 5.739 1.00 93.75 70 VAL A N 1
ATOM 553 C CA . VAL A 1 70 ? 6.306 -0.648 5.864 1.00 93.75 70 VAL A CA 1
ATOM 554 C C . VAL A 1 70 ? 6.443 -2.040 5.255 1.00 93.75 70 VAL A C 1
ATOM 556 O O . VAL A 1 70 ? 7.149 -2.218 4.262 1.00 93.75 70 VAL A O 1
ATOM 559 N N . GLU A 1 71 ? 5.770 -3.037 5.828 1.00 95.12 71 GLU A N 1
ATOM 560 C CA . GLU A 1 71 ? 5.745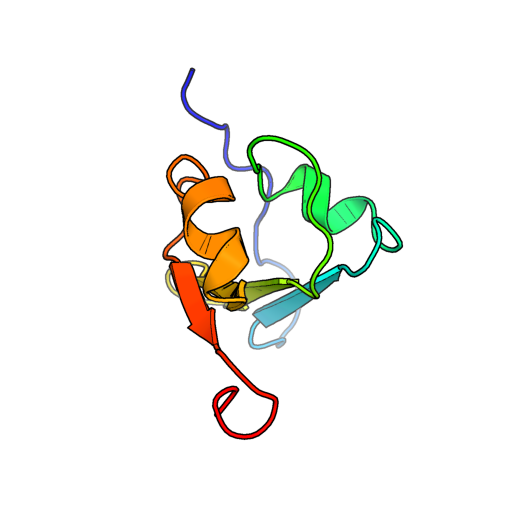 -4.380 5.250 1.00 95.12 71 GLU A CA 1
ATOM 561 C C . GLU A 1 71 ? 5.079 -4.357 3.864 1.00 95.12 71 GLU A C 1
ATOM 563 O O . GLU A 1 71 ? 3.920 -3.959 3.724 1.00 95.12 71 GLU A O 1
ATOM 568 N N . VAL A 1 72 ? 5.814 -4.789 2.833 1.00 96.25 72 VAL A N 1
ATOM 569 C CA . VAL A 1 72 ? 5.347 -4.764 1.442 1.00 96.25 72 VAL A CA 1
ATOM 570 C C . VAL A 1 72 ? 4.849 -6.141 1.011 1.00 96.25 72 VAL A C 1
ATOM 572 O O . VAL A 1 72 ? 5.621 -7.090 0.896 1.00 96.25 72 VAL A O 1
ATOM 575 N N . SER A 1 73 ? 3.564 -6.216 0.678 1.00 96.00 73 SER A N 1
ATOM 576 C CA . SER A 1 73 ? 2.940 -7.322 -0.048 1.00 96.00 73 SER A CA 1
ATOM 577 C C . SER A 1 73 ? 2.801 -6.975 -1.530 1.00 96.00 73 SER A C 1
ATOM 579 O O . SER A 1 73 ? 2.596 -5.815 -1.900 1.00 96.00 73 SER A O 1
ATOM 581 N N . VAL A 1 74 ? 2.907 -7.975 -2.408 1.00 96.81 74 VAL A N 1
ATOM 582 C CA . VAL A 1 74 ? 2.913 -7.754 -3.861 1.00 96.81 74 VAL A CA 1
ATOM 583 C C . VAL A 1 74 ? 1.767 -8.461 -4.572 1.00 96.81 74 VAL A C 1
ATOM 585 O O . VAL A 1 74 ? 1.457 -9.608 -4.271 1.00 96.81 74 VAL A O 1
ATOM 588 N N . TYR A 1 75 ? 1.198 -7.800 -5.580 1.00 96.44 75 TYR A N 1
ATOM 589 C CA . TYR A 1 75 ? 0.253 -8.398 -6.527 1.00 96.44 75 TYR A CA 1
ATOM 590 C C . TYR A 1 75 ? 0.771 -8.297 -7.971 1.00 96.44 75 TYR A C 1
ATOM 592 O O . TYR A 1 75 ? 1.578 -7.431 -8.318 1.00 96.44 75 TYR A O 1
ATOM 600 N N . SER A 1 76 ? 0.316 -9.187 -8.849 1.00 95.44 76 SER A N 1
ATOM 601 C CA . SER A 1 76 ? 0.679 -9.216 -10.275 1.00 95.44 76 SER A CA 1
ATOM 602 C C . SER A 1 76 ? -0.512 -9.051 -11.217 1.00 95.44 76 SER A C 1
ATOM 604 O O . SER A 1 76 ? -0.329 -8.745 -12.393 1.00 95.44 76 SER A O 1
ATOM 606 N N . SER A 1 77 ? -1.728 -9.219 -10.704 1.00 93.38 77 SER A N 1
ATOM 607 C CA . SER A 1 77 ? -2.986 -9.053 -11.424 1.00 93.38 77 SER A CA 1
ATOM 608 C C . SER A 1 77 ? -4.103 -8.703 -10.442 1.00 93.38 77 SER A C 1
ATOM 610 O O . SER A 1 77 ? -3.897 -8.719 -9.230 1.00 93.38 77 SER A O 1
ATOM 612 N N . ARG A 1 78 ? -5.302 -8.409 -10.954 1.00 87.56 78 ARG A N 1
ATOM 613 C CA . ARG A 1 78 ? -6.487 -8.217 -10.108 1.00 87.56 78 ARG A CA 1
ATOM 614 C C . ARG A 1 78 ? -6.839 -9.485 -9.323 1.00 87.56 78 ARG A C 1
ATOM 616 O O . ARG A 1 78 ? -7.237 -9.382 -8.171 1.00 87.56 78 ARG A O 1
ATOM 623 N N . ASP A 1 79 ? -6.661 -10.655 -9.931 1.00 90.81 79 ASP A N 1
ATOM 624 C CA . ASP A 1 79 ? -6.998 -11.940 -9.308 1.00 90.81 79 ASP A CA 1
ATOM 625 C C . ASP A 1 79 ? -6.045 -12.291 -8.160 1.00 90.81 79 ASP A C 1
ATOM 627 O O . ASP A 1 79 ? -6.422 -12.999 -7.235 1.00 90.81 79 ASP A O 1
ATOM 631 N N . SER A 1 80 ? -4.822 -11.754 -8.184 1.00 88.62 80 SER A N 1
ATOM 632 C CA . SER A 1 80 ? -3.834 -11.934 -7.117 1.00 88.62 80 SER A CA 1
ATOM 633 C C . SER A 1 80 ? -3.913 -10.863 -6.020 1.00 88.62 80 SER A C 1
ATOM 635 O O . SER A 1 80 ? -2.948 -10.706 -5.283 1.00 88.62 80 SER A O 1
ATOM 637 N N . MET A 1 81 ? -4.967 -10.039 -5.980 1.00 82.19 81 MET A N 1
ATOM 638 C CA . MET A 1 81 ? -5.172 -9.023 -4.931 1.00 82.19 81 MET A CA 1
ATOM 639 C C . MET A 1 81 ? -5.988 -9.546 -3.729 1.00 82.19 81 MET A C 1
ATOM 641 O O . MET A 1 81 ? -6.465 -8.740 -2.931 1.00 82.19 81 MET A O 1
ATOM 645 N N . LEU A 1 82 ? -6.184 -10.862 -3.628 1.00 60.56 82 LEU A N 1
ATOM 646 C CA . LEU A 1 82 ? -6.911 -11.554 -2.554 1.00 60.56 82 LEU A CA 1
ATOM 647 C C . LEU A 1 82 ? -5.935 -12.205 -1.573 1.00 60.56 82 LEU A C 1
ATOM 649 O O . LEU A 1 82 ? -6.299 -12.277 -0.381 1.00 60.56 82 LEU A O 1
#

Secondary structure (DSSP, 8-state):
-PPPP-----SSS--EEEEEESTT--TTHHHH---SS---S-EEEEEESSS--EEEEEGGGGGGGTTSSSEEEEESSSTT--

Solvent-accessible surface area (backbone atoms only — not comparable to full-atom values): 5194 Å² total; per-residue (Å²): 132,86,81,77,87,83,78,80,73,83,91,66,102,56,74,51,48,79,43,58,33,50,76,74,73,33,68,69,42,63,72,76,46,54,62,60,79,89,73,84,61,60,37,38,39,38,40,40,50,72,76,75,49,38,32,43,30,39,53,95,52,44,78,33,37,71,84,37,86,52,53,77,46,69,23,88,49,80,84,53,71,120

Sequence (82 aa):
MEQQKVYSTAQEDIPGWLVYDYRQANPVFWLVVSASGHVSRPCYFYLPAQGEPTLLVHHVEAGKFADSGVEVSVYSSRDSML

Radius of gyration: 12.67 Å; Cα contacts (8 Å, |Δi|>4): 128; chains: 1; bounding box: 32×25×30 Å

Mean predicted aligned error: 4.86 Å

pLDDT: mean 89.1, std 11.89, range [45.44, 97.44]